Protein AF-A0A9Q0SEV5-F1 (afdb_monomer_lite)

pLDDT: mean 78.02, std 12.47, range [46.84, 89.12]

InterPro domains:
  IPR028156 RPA-interacting protein [PTHR31742] (22-67)
  IPR028159 RPA-interacting protein, C-terminal domain [PF14768] (21-65)

Radius of gyration: 15.85 Å; chains: 1; bounding box: 29×23×52 Å

Structure (mmCIF, N/CA/C/O backbone):
data_AF-A0A9Q0SEV5-F1
#
_entry.id   AF-A0A9Q0SEV5-F1
#
loop_
_atom_site.group_PDB
_atom_site.id
_atom_site.type_symbol
_atom_site.label_atom_id
_atom_site.label_alt_id
_atom_site.label_comp_id
_atom_site.label_asym_id
_atom_site.label_entity_id
_atom_site.label_seq_id
_atom_site.pdbx_PDB_ins_code
_atom_site.Cartn_x
_atom_site.Cartn_y
_atom_site.Cartn_z
_atom_site.occupancy
_atom_site.B_iso_or_equiv
_atom_site.auth_seq_id
_atom_site.auth_comp_id
_atom_site.auth_asym_id
_atom_site.auth_atom_id
_atom_site.pdbx_PDB_model_num
ATOM 1 N N . MET A 1 1 ? -5.381 13.512 39.828 1.00 46.84 1 MET A N 1
ATOM 2 C CA . MET A 1 1 ? -6.161 13.380 38.577 1.00 46.84 1 MET A CA 1
ATOM 3 C C . MET A 1 1 ? -5.295 13.792 37.383 1.00 46.84 1 MET A C 1
ATOM 5 O O . MET A 1 1 ? -5.456 14.890 36.871 1.00 46.84 1 MET A O 1
ATOM 9 N N . LYS A 1 2 ? -4.283 12.986 37.025 1.00 52.94 2 LYS A N 1
ATOM 10 C CA . LYS A 1 2 ? -3.411 13.206 35.841 1.00 52.94 2 LYS A CA 1
ATOM 11 C C . LYS A 1 2 ? -2.506 12.006 35.498 1.00 52.94 2 LYS A C 1
ATOM 13 O O . LYS A 1 2 ? -1.572 12.154 34.724 1.00 52.94 2 LYS A O 1
ATOM 18 N N . THR A 1 3 ? -2.768 10.834 36.071 1.00 49.31 3 THR A N 1
ATOM 19 C CA . THR A 1 3 ? -1.944 9.621 35.907 1.00 49.31 3 THR A CA 1
ATOM 20 C C . THR A 1 3 ? -2.675 8.499 35.169 1.00 49.31 3 THR A C 1
ATOM 22 O O . THR A 1 3 ? -2.024 7.617 34.626 1.00 49.31 3 THR A O 1
ATOM 25 N N . ASP A 1 4 ? -4.002 8.579 35.047 1.00 53.97 4 ASP A N 1
ATOM 26 C CA . ASP A 1 4 ? -4.823 7.506 34.463 1.00 53.97 4 ASP A CA 1
ATOM 27 C C . ASP A 1 4 ? -4.900 7.561 32.927 1.00 53.97 4 ASP A C 1
ATOM 29 O O . ASP A 1 4 ? -5.268 6.583 32.284 1.00 53.97 4 ASP A O 1
ATOM 33 N N . ILE A 1 5 ? -4.508 8.686 32.313 1.00 53.28 5 ILE A N 1
ATOM 34 C CA . ILE A 1 5 ? -4.507 8.831 30.849 1.00 53.28 5 ILE A CA 1
ATOM 35 C C . ILE A 1 5 ? -3.351 8.041 30.231 1.00 53.28 5 ILE A C 1
ATOM 37 O O . ILE A 1 5 ? -3.532 7.478 29.172 1.00 53.28 5 ILE A O 1
ATOM 41 N N . ILE A 1 6 ? -2.187 7.910 30.870 1.00 53.12 6 ILE A N 1
ATOM 42 C CA . ILE A 1 6 ? -1.033 7.247 30.227 1.00 53.12 6 ILE A CA 1
ATOM 43 C C . ILE A 1 6 ? -1.230 5.720 30.125 1.00 53.12 6 ILE A C 1
ATOM 45 O O . ILE A 1 6 ? -0.708 5.093 29.210 1.00 53.12 6 ILE A O 1
ATOM 49 N N . LEU A 1 7 ? -2.032 5.117 31.011 1.00 51.22 7 LEU A N 1
ATOM 50 C CA . LEU A 1 7 ? -2.231 3.661 31.070 1.00 51.22 7 LEU A CA 1
ATOM 51 C C . LEU A 1 7 ? -3.375 3.143 30.179 1.00 51.22 7 LEU A C 1
ATOM 53 O O . LEU A 1 7 ? -3.454 1.943 29.937 1.00 51.22 7 LEU A O 1
ATOM 57 N N . ALA A 1 8 ? -4.242 4.022 29.664 1.00 51.22 8 ALA A N 1
ATOM 58 C CA . ALA A 1 8 ? -5.347 3.641 28.774 1.00 51.22 8 ALA A CA 1
ATOM 59 C C . ALA A 1 8 ? -4.960 3.608 27.280 1.00 51.22 8 ALA A C 1
ATOM 61 O O . ALA A 1 8 ? -5.759 3.204 26.441 1.00 51.22 8 ALA A O 1
ATOM 62 N N . TRP A 1 9 ? -3.743 4.039 26.934 1.00 54.66 9 TRP A N 1
ATOM 63 C CA . TRP A 1 9 ? -3.273 4.193 25.551 1.00 54.66 9 TRP A CA 1
ATOM 64 C C . TRP A 1 9 ? -2.319 3.047 25.205 1.00 54.66 9 TRP A C 1
ATOM 66 O O . TRP A 1 9 ? -1.255 3.259 24.628 1.00 54.66 9 TRP A O 1
ATOM 76 N N . GLY A 1 10 ? -2.682 1.835 25.642 1.00 69.62 10 GLY A N 1
ATOM 77 C CA . GLY A 1 10 ? -1.966 0.597 25.343 1.00 69.62 10 GLY A CA 1
ATOM 78 C C . GLY A 1 10 ? -1.889 0.307 23.840 1.00 69.62 10 GLY A C 1
ATOM 79 O O . GLY A 1 10 ? -2.337 1.112 23.030 1.00 69.62 10 GLY A O 1
ATOM 80 N N . GLU A 1 11 ? -1.297 -0.840 23.500 1.00 63.06 11 GLU A N 1
ATOM 81 C CA . GLU A 1 11 ? -1.054 -1.453 22.174 1.00 63.06 11 GLU A CA 1
ATOM 82 C C . GLU A 1 11 ? -1.689 -0.779 20.936 1.00 63.06 11 GLU A C 1
ATOM 84 O O . GLU A 1 11 ? -0.967 -0.462 19.996 1.00 63.06 11 GLU A O 1
ATOM 89 N N . GLU A 1 12 ? -2.987 -0.470 20.938 1.00 66.06 12 GLU A N 1
ATOM 90 C CA . GLU A 1 12 ? -3.690 0.359 19.940 1.00 66.06 12 GLU A CA 1
ATOM 91 C C . GLU A 1 12 ? -2.963 1.663 19.538 1.00 66.06 12 GLU A C 1
ATOM 93 O O . GLU A 1 12 ? -2.887 2.004 18.354 1.00 66.06 12 GLU A O 1
ATOM 98 N N . PHE A 1 13 ? -2.414 2.416 20.497 1.00 70.31 13 PHE A N 1
ATOM 99 C CA . PHE A 1 13 ? -1.675 3.653 20.215 1.00 70.31 13 PHE A CA 1
ATOM 100 C C . PHE A 1 13 ? -0.319 3.368 19.555 1.00 70.31 13 PHE A C 1
ATOM 102 O O . PHE A 1 13 ? 0.079 4.079 18.630 1.00 70.31 13 PHE A O 1
ATOM 109 N N . LEU A 1 14 ? 0.363 2.297 19.979 1.00 71.44 14 LEU A N 1
ATOM 110 C CA . LEU A 1 14 ? 1.617 1.833 19.375 1.00 71.44 14 LEU A CA 1
ATOM 111 C C . LEU A 1 14 ? 1.389 1.341 17.939 1.00 71.44 14 LEU A C 1
ATOM 113 O O . LEU A 1 14 ? 2.168 1.674 17.043 1.00 71.44 14 LEU A O 1
ATOM 117 N N . ILE A 1 15 ? 0.289 0.622 17.699 1.00 70.44 15 ILE A N 1
ATOM 118 C CA . ILE A 1 15 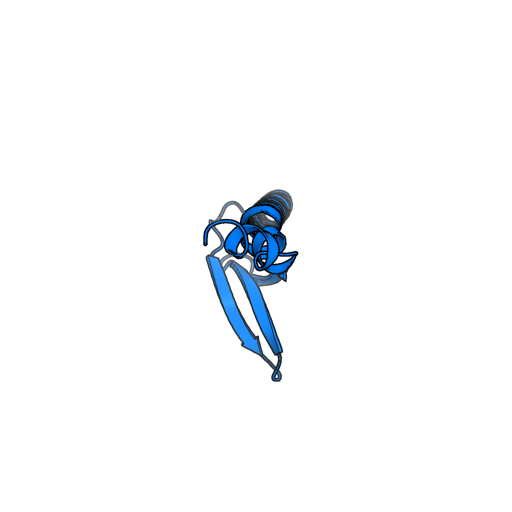? -0.114 0.178 16.362 1.00 70.44 15 ILE A CA 1
ATOM 119 C C . ILE A 1 15 ? -0.336 1.383 15.449 1.00 70.44 15 ILE A C 1
ATOM 121 O O . ILE A 1 15 ? 0.202 1.427 14.340 1.00 70.44 15 ILE A O 1
ATOM 125 N N . LYS A 1 16 ? -1.071 2.395 15.923 1.00 74.44 16 LYS A N 1
ATOM 126 C CA . LYS A 1 16 ? -1.423 3.549 15.092 1.00 74.44 16 LYS A CA 1
ATOM 127 C C . LYS A 1 16 ? -0.263 4.497 14.810 1.00 74.44 16 LYS A C 1
ATOM 129 O O . LYS A 1 16 ? -0.122 4.962 13.684 1.00 74.44 16 LYS A O 1
ATOM 134 N N . GLN A 1 17 ? 0.552 4.799 15.816 1.00 74.75 17 GLN A N 1
ATOM 135 C CA . GLN A 1 17 ? 1.583 5.831 15.691 1.00 74.75 17 GLN A CA 1
ATOM 136 C C . GLN A 1 17 ? 2.924 5.296 15.194 1.00 74.75 17 GLN A C 1
ATOM 138 O O . GLN A 1 17 ? 3.649 6.033 14.532 1.00 74.75 17 GLN A O 1
ATOM 143 N N . LEU A 1 18 ? 3.269 4.045 15.512 1.00 79.44 18 LEU A N 1
ATOM 144 C CA . LEU A 1 18 ? 4.580 3.485 15.183 1.00 79.44 18 LEU A CA 1
ATOM 145 C C . LEU A 1 18 ? 4.494 2.418 14.091 1.00 79.44 18 LEU A C 1
ATOM 147 O O . LEU A 1 18 ? 5.243 2.480 13.121 1.00 79.44 18 LEU A O 1
ATOM 151 N N . ILE A 1 19 ? 3.575 1.458 14.213 1.00 81.25 19 ILE A N 1
ATOM 152 C CA . ILE A 1 19 ? 3.543 0.292 13.314 1.00 81.25 19 ILE A CA 1
ATOM 153 C C . ILE A 1 19 ? 2.963 0.657 11.942 1.00 81.25 19 ILE A C 1
ATOM 155 O O . ILE A 1 19 ? 3.543 0.286 10.921 1.00 81.25 19 ILE A O 1
ATOM 159 N N . LEU A 1 20 ? 1.856 1.409 11.905 1.00 81.75 20 LEU A N 1
ATOM 160 C CA . LEU A 1 20 ? 1.203 1.831 10.659 1.00 81.75 20 LEU A CA 1
ATOM 161 C C . LEU A 1 20 ? 2.176 2.530 9.687 1.00 81.75 20 LEU A C 1
ATOM 163 O O . LEU A 1 20 ? 2.297 2.065 8.553 1.00 81.75 20 LEU A O 1
ATOM 167 N N . PRO A 1 21 ? 2.920 3.583 10.089 1.00 83.94 21 PRO A N 1
ATOM 168 C CA . PRO A 1 21 ? 3.872 4.246 9.197 1.00 83.94 21 PRO A CA 1
ATOM 169 C C . PRO A 1 21 ? 4.993 3.330 8.700 1.00 83.94 21 PRO A C 1
ATOM 171 O O . PRO A 1 21 ? 5.353 3.402 7.528 1.00 83.94 21 PRO A O 1
ATOM 174 N N . ILE A 1 22 ? 5.519 2.449 9.561 1.00 85.88 22 ILE A N 1
ATOM 175 C CA . ILE A 1 22 ? 6.578 1.497 9.188 1.00 85.88 22 ILE A CA 1
ATOM 176 C C . ILE A 1 22 ? 6.074 0.541 8.103 1.00 85.88 22 ILE A C 1
ATOM 178 O O . ILE A 1 22 ? 6.758 0.313 7.108 1.00 85.88 22 ILE A O 1
ATOM 182 N N . ARG A 1 23 ? 4.858 0.009 8.261 1.00 85.31 23 ARG A N 1
ATOM 183 C CA . ARG A 1 23 ? 4.242 -0.897 7.281 1.00 85.31 23 ARG A CA 1
ATOM 184 C C . ARG A 1 23 ? 3.934 -0.194 5.962 1.00 85.31 23 ARG A C 1
ATOM 186 O O . ARG A 1 23 ? 4.155 -0.777 4.907 1.00 85.31 23 ARG A O 1
ATOM 193 N N . LEU A 1 24 ? 3.472 1.056 6.019 1.00 85.69 24 LEU A N 1
ATOM 194 C CA . LEU A 1 24 ? 3.226 1.886 4.838 1.00 85.69 24 LEU A CA 1
ATOM 195 C C . LEU A 1 24 ? 4.514 2.169 4.056 1.00 85.69 24 LEU A C 1
ATOM 197 O O . LEU A 1 24 ? 4.522 2.037 2.834 1.00 85.69 24 LEU A O 1
ATOM 201 N N . ALA A 1 25 ? 5.595 2.528 4.755 1.00 86.19 25 ALA A N 1
ATOM 202 C CA . ALA A 1 25 ? 6.902 2.742 4.144 1.00 86.19 25 ALA A CA 1
ATOM 203 C C . ALA A 1 25 ? 7.433 1.451 3.504 1.00 86.19 25 ALA A C 1
ATOM 205 O O . ALA A 1 25 ? 7.792 1.462 2.333 1.00 86.19 25 ALA A O 1
ATOM 206 N N . GLY A 1 26 ? 7.373 0.324 4.224 1.00 86.62 26 GLY A N 1
ATOM 207 C CA . GLY A 1 26 ? 7.801 -0.974 3.697 1.00 86.62 26 GLY A CA 1
ATOM 208 C C . GLY A 1 26 ? 7.017 -1.418 2.459 1.00 86.62 26 GLY A C 1
ATOM 209 O O . GLY A 1 26 ? 7.620 -1.841 1.480 1.00 86.62 26 GLY A O 1
ATOM 210 N N . ALA A 1 27 ? 5.689 -1.258 2.451 1.00 85.38 27 ALA A N 1
ATOM 211 C CA . ALA A 1 27 ? 4.865 -1.579 1.281 1.00 85.38 27 ALA A CA 1
ATOM 212 C C . ALA A 1 27 ? 5.182 -0.676 0.075 1.00 85.38 27 ALA A C 1
ATOM 214 O O . ALA A 1 27 ? 5.109 -1.110 -1.074 1.00 85.38 27 ALA A O 1
ATOM 215 N N . HIS A 1 28 ? 5.536 0.587 0.324 1.00 84.88 28 HIS A N 1
ATOM 216 C CA . HIS A 1 28 ? 5.963 1.507 -0.726 1.00 84.88 28 HIS A CA 1
ATOM 217 C C . HIS A 1 28 ? 7.340 1.135 -1.299 1.00 84.88 28 HIS A C 1
ATOM 219 O O . HIS A 1 28 ? 7.522 1.187 -2.514 1.00 84.88 28 HIS A O 1
ATOM 225 N N . ASP A 1 29 ? 8.290 0.734 -0.453 1.00 88.25 29 ASP A N 1
ATOM 226 C CA . ASP A 1 29 ? 9.615 0.280 -0.888 1.00 88.25 29 ASP A CA 1
ATOM 227 C C . ASP A 1 29 ? 9.522 -1.036 -1.671 1.00 88.25 29 ASP A C 1
ATOM 229 O O . ASP A 1 29 ? 10.080 -1.142 -2.759 1.00 88.25 29 ASP A O 1
ATOM 233 N N . GLU A 1 30 ? 8.719 -1.998 -1.207 1.00 86.75 30 GLU A N 1
ATOM 234 C CA . GLU A 1 30 ? 8.481 -3.251 -1.934 1.00 86.75 30 GLU A CA 1
ATOM 235 C C . GLU A 1 30 ? 7.831 -2.998 -3.306 1.00 86.75 30 GLU A C 1
ATOM 237 O O . GLU A 1 30 ? 8.188 -3.615 -4.312 1.00 86.75 30 GLU A O 1
ATOM 242 N N . HIS A 1 31 ? 6.893 -2.051 -3.377 1.00 87.44 31 HIS A N 1
ATOM 243 C CA . HIS A 1 31 ? 6.307 -1.617 -4.641 1.00 87.44 31 HIS A CA 1
ATOM 244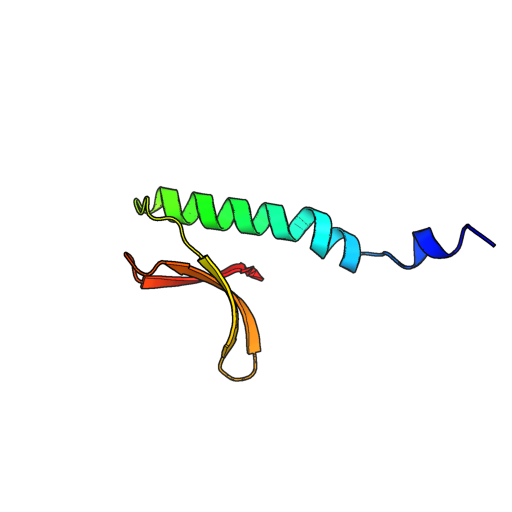 C C . HIS A 1 31 ? 7.357 -1.036 -5.603 1.00 87.44 31 HIS A C 1
ATOM 246 O O . HIS A 1 31 ? 7.320 -1.325 -6.805 1.00 87.44 31 HIS A O 1
ATOM 252 N N . LEU A 1 32 ? 8.297 -0.245 -5.077 1.00 86.88 32 LEU A N 1
ATOM 253 C CA . LEU A 1 32 ? 9.394 0.335 -5.845 1.00 86.88 32 LEU A CA 1
ATOM 254 C C . LEU A 1 32 ? 10.383 -0.734 -6.329 1.00 86.88 32 LEU A C 1
ATOM 256 O O . LEU A 1 32 ? 10.800 -0.688 -7.488 1.00 86.88 32 LEU A O 1
ATOM 260 N N . ASP A 1 33 ? 10.702 -1.720 -5.489 1.00 88.00 33 ASP A N 1
ATOM 261 C CA . ASP A 1 33 ? 11.587 -2.845 -5.821 1.00 88.00 33 ASP A CA 1
ATOM 262 C C . ASP A 1 33 ? 11.031 -3.711 -6.960 1.00 88.00 33 ASP A C 1
ATOM 264 O O . ASP A 1 33 ? 11.786 -4.266 -7.761 1.00 88.00 33 ASP A O 1
ATOM 268 N N . ARG A 1 34 ? 9.703 -3.754 -7.120 1.00 87.31 34 ARG A N 1
ATOM 269 C CA . ARG A 1 34 ? 9.036 -4.381 -8.276 1.00 87.31 34 ARG A CA 1
ATOM 270 C C . ARG A 1 34 ? 9.179 -3.578 -9.576 1.00 87.31 34 ARG A C 1
ATOM 272 O O . ARG A 1 34 ? 8.695 -4.008 -10.621 1.00 87.31 34 ARG A O 1
ATOM 279 N N . GLY A 1 35 ? 9.835 -2.418 -9.535 1.00 88.69 35 GLY A N 1
ATOM 280 C CA . GLY A 1 35 ? 10.163 -1.588 -10.693 1.00 88.69 35 GLY A CA 1
ATOM 281 C C . GLY A 1 35 ? 9.113 -0.534 -11.046 1.00 88.69 35 GLY A C 1
ATOM 282 O O . GLY A 1 35 ? 9.309 0.218 -12.006 1.00 88.69 35 GLY A O 1
ATOM 283 N N . CYS A 1 36 ? 8.018 -0.431 -10.286 1.00 87.81 36 CYS A N 1
ATOM 284 C CA . CYS A 1 36 ? 7.018 0.612 -10.489 1.00 87.81 36 CYS A CA 1
ATOM 285 C C . CYS A 1 36 ? 7.436 1.888 -9.745 1.00 87.81 36 CYS A C 1
ATOM 287 O O . CYS A 1 36 ? 7.630 1.885 -8.535 1.00 87.81 36 CYS A O 1
ATOM 289 N N . ARG A 1 37 ? 7.596 2.994 -10.479 1.00 87.56 37 ARG A N 1
ATOM 290 C CA . ARG A 1 37 ? 8.011 4.299 -9.918 1.00 87.56 37 ARG A CA 1
ATOM 291 C C . ARG A 1 37 ? 6.853 5.267 -9.716 1.00 87.56 37 ARG A C 1
ATOM 293 O O . ARG A 1 37 ? 7.056 6.411 -9.311 1.00 87.56 37 ARG A O 1
ATOM 300 N N . SER A 1 38 ? 5.651 4.829 -10.058 1.00 86.81 38 SER A N 1
ATOM 301 C CA . SER A 1 38 ? 4.441 5.600 -9.850 1.00 86.81 38 SER A CA 1
ATOM 302 C C . SER A 1 38 ? 4.153 5.709 -8.365 1.00 86.81 38 SER A C 1
ATOM 304 O O . SER A 1 38 ? 4.481 4.816 -7.594 1.00 86.81 38 SER A O 1
ATOM 306 N N . LYS A 1 39 ? 3.529 6.812 -7.951 1.00 84.75 39 LYS A N 1
ATOM 307 C CA . LYS A 1 39 ? 3.157 6.996 -6.551 1.00 84.75 39 LYS A CA 1
ATOM 308 C C . LYS A 1 39 ? 1.880 6.196 -6.256 1.00 84.75 39 LYS A C 1
ATOM 310 O O . LYS A 1 39 ? 0.818 6.597 -6.745 1.00 84.75 39 LYS A O 1
ATOM 315 N N . PRO A 1 40 ? 1.937 5.117 -5.458 1.00 87.44 40 PRO A N 1
ATOM 316 C CA . PRO A 1 40 ? 0.741 4.386 -5.078 1.00 87.44 40 PRO A CA 1
ATOM 317 C C . PRO A 1 40 ? -0.107 5.214 -4.100 1.00 87.44 40 PRO A C 1
ATOM 319 O O . PRO A 1 40 ? 0.372 6.137 -3.431 1.00 87.44 40 PRO A O 1
ATOM 322 N N . LYS A 1 41 ? -1.395 4.886 -4.019 1.00 87.62 41 LYS A N 1
ATOM 323 C CA . LYS A 1 41 ? -2.344 5.462 -3.063 1.00 87.62 41 LYS A CA 1
ATOM 324 C C . LYS A 1 41 ? -2.637 4.449 -1.969 1.00 87.62 41 LYS A C 1
ATOM 326 O O . LYS A 1 41 ? -2.731 3.260 -2.244 1.00 87.62 41 LYS A O 1
ATOM 331 N N . PHE A 1 42 ? -2.845 4.937 -0.754 1.00 85.69 42 PHE A N 1
ATOM 332 C CA . PHE A 1 42 ? -3.328 4.117 0.349 1.00 85.69 42 PHE A CA 1
ATOM 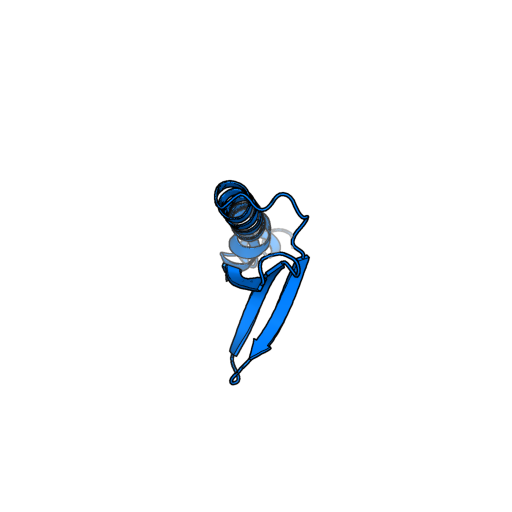333 C C . PHE A 1 42 ? -4.804 4.417 0.600 1.00 85.69 42 PHE A C 1
ATOM 335 O O . PHE A 1 42 ? -5.189 5.588 0.661 1.00 85.69 42 PHE A O 1
ATOM 342 N N . CYS A 1 43 ? -5.629 3.382 0.729 1.00 85.88 43 CYS A N 1
ATOM 343 C CA . CYS A 1 43 ? -7.054 3.522 1.021 1.00 85.88 43 CYS A CA 1
ATOM 344 C C . CYS A 1 43 ? -7.539 2.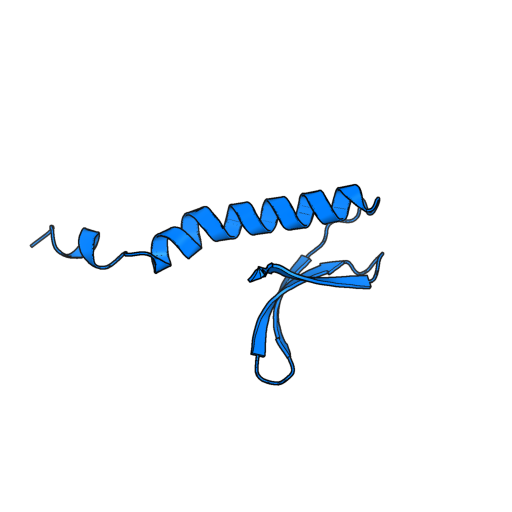423 1.966 1.00 85.88 43 CYS A C 1
ATOM 346 O O . CYS A 1 43 ? -7.047 1.301 1.934 1.00 85.88 43 CYS A O 1
ATOM 348 N N . ILE A 1 44 ? -8.512 2.748 2.815 1.00 88.75 44 ILE A N 1
ATOM 349 C CA . ILE A 1 44 ? -9.238 1.746 3.598 1.00 88.75 44 ILE A CA 1
ATOM 350 C C . ILE A 1 44 ? -10.457 1.347 2.778 1.00 88.75 44 ILE A C 1
ATOM 352 O O . ILE A 1 44 ? -11.253 2.209 2.404 1.00 88.75 44 ILE A O 1
ATOM 356 N N . GLU A 1 45 ? -10.608 0.056 2.505 1.00 88.19 45 GLU A N 1
ATOM 357 C CA . GLU A 1 45 ? -11.764 -0.474 1.785 1.00 88.19 45 GLU A CA 1
ATOM 358 C C . GLU A 1 45 ? -12.330 -1.703 2.491 1.00 88.19 45 GLU A C 1
ATOM 360 O O . GLU A 1 45 ? -11.617 -2.440 3.172 1.00 88.19 45 GLU A O 1
ATOM 365 N N . THR A 1 46 ? -13.627 -1.941 2.296 1.00 89.06 46 THR A N 1
ATOM 366 C CA . THR A 1 46 ? -14.296 -3.163 2.742 1.00 89.06 46 THR A CA 1
ATOM 367 C C . THR A 1 46 ? -14.571 -4.045 1.533 1.00 89.06 46 THR A C 1
ATOM 369 O O . THR A 1 46 ? -15.321 -3.657 0.636 1.00 89.06 46 THR A O 1
ATOM 372 N N . ARG A 1 47 ? -13.986 -5.243 1.498 1.00 85.06 47 ARG A N 1
ATOM 373 C CA . ARG A 1 47 ? -14.197 -6.238 0.435 1.00 85.06 47 ARG A CA 1
ATOM 374 C C . ARG A 1 47 ? -14.522 -7.585 1.063 1.00 85.06 47 ARG A C 1
ATOM 376 O O . ARG A 1 47 ? -13.900 -7.977 2.041 1.00 85.06 47 ARG A O 1
ATOM 383 N N . PHE A 1 48 ? -15.528 -8.280 0.528 1.00 86.69 48 PHE A N 1
ATOM 384 C CA . PHE A 1 48 ? -16.003 -9.569 1.062 1.00 86.69 48 PHE A CA 1
ATOM 385 C C . PHE A 1 48 ? -16.360 -9.536 2.563 1.00 86.69 48 PHE A C 1
ATOM 387 O O . PHE A 1 48 ? -16.214 -10.529 3.267 1.00 86.69 48 PHE A O 1
ATOM 394 N N . GLY A 1 49 ? -16.814 -8.379 3.062 1.00 89.12 49 GLY A N 1
ATOM 395 C CA . GLY A 1 49 ? -17.128 -8.175 4.481 1.00 89.12 49 GLY A CA 1
ATOM 396 C C . GLY A 1 49 ? -15.915 -7.926 5.386 1.00 89.12 49 GLY A C 1
ATOM 397 O O . GLY A 1 49 ? -16.096 -7.788 6.591 1.00 89.12 49 GLY A O 1
ATOM 398 N N . LEU A 1 50 ? -14.703 -7.831 4.831 1.00 85.62 50 LEU A N 1
ATOM 399 C CA . LEU A 1 50 ? -13.473 -7.532 5.562 1.00 85.62 50 LEU A CA 1
ATOM 400 C C . LEU A 1 50 ? -13.002 -6.113 5.245 1.00 85.62 50 LEU A C 1
ATOM 402 O O . LEU A 1 50 ? -12.850 -5.761 4.076 1.00 85.62 50 LEU A O 1
ATOM 406 N N . THR A 1 51 ? -12.769 -5.306 6.281 1.00 88.50 51 THR A N 1
ATOM 407 C CA . THR A 1 51 ? -12.196 -3.960 6.152 1.00 88.50 51 THR A CA 1
ATOM 408 C C . THR A 1 51 ? -10.696 -4.030 6.371 1.00 88.50 51 THR A C 1
ATOM 410 O O . THR A 1 51 ? -10.264 -4.480 7.428 1.00 88.50 51 THR A O 1
ATOM 413 N N . ALA A 1 52 ? -9.923 -3.565 5.393 1.00 87.44 52 ALA A N 1
ATOM 414 C CA . ALA A 1 52 ? -8.467 -3.565 5.446 1.00 87.44 52 ALA A CA 1
ATOM 415 C C . ALA A 1 52 ? -7.895 -2.278 4.840 1.00 87.44 52 ALA A C 1
ATOM 417 O O . ALA A 1 52 ? -8.568 -1.567 4.084 1.00 87.44 52 ALA A O 1
ATOM 418 N N . LEU A 1 53 ? -6.646 -1.974 5.186 1.00 86.94 53 LEU A N 1
ATOM 419 C CA . LEU A 1 53 ? -5.873 -0.913 4.549 1.00 86.94 53 LEU A CA 1
ATOM 420 C C . LEU A 1 53 ? -5.156 -1.485 3.325 1.00 86.94 53 LEU A C 1
ATOM 422 O O . LEU A 1 53 ? -4.415 -2.456 3.439 1.00 86.94 53 LEU A O 1
ATOM 426 N N . PHE A 1 54 ? -5.333 -0.859 2.169 1.00 85.88 54 PHE A N 1
ATOM 427 C CA . PHE A 1 54 ? -4.767 -1.297 0.900 1.00 85.88 54 PHE A CA 1
ATOM 428 C C . PHE A 1 54 ? -3.760 -0.296 0.348 1.00 85.88 54 PHE A C 1
ATOM 430 O O . PHE A 1 54 ? -3.928 0.917 0.496 1.00 85.88 54 PHE A O 1
ATOM 437 N N . ILE A 1 55 ? -2.752 -0.819 -0.350 1.00 86.25 55 ILE A N 1
ATOM 438 C CA . ILE A 1 55 ? -1.933 -0.068 -1.301 1.00 86.25 55 ILE A CA 1
ATOM 439 C C . ILE A 1 55 ? -2.466 -0.326 -2.712 1.00 86.25 55 ILE A C 1
ATOM 441 O O . ILE A 1 55 ? -2.659 -1.471 -3.118 1.00 86.25 55 ILE A O 1
ATOM 445 N N . VAL A 1 56 ? -2.736 0.749 -3.449 1.00 87.06 56 VAL A N 1
ATOM 446 C CA . VAL A 1 56 ? -3.324 0.709 -4.788 1.00 87.06 56 VAL A CA 1
ATOM 447 C C . VAL A 1 56 ? -2.445 1.486 -5.752 1.00 87.06 56 VAL A C 1
ATOM 449 O O . VAL A 1 56 ? -2.248 2.693 -5.596 1.00 87.06 56 VAL A O 1
ATOM 452 N N . CYS A 1 57 ? -1.960 0.810 -6.789 1.00 88.38 57 CYS A N 1
ATOM 453 C CA . CYS A 1 57 ? -1.275 1.450 -7.907 1.00 88.38 57 CYS A CA 1
ATOM 454 C C . CYS A 1 57 ? -2.007 1.155 -9.215 1.00 88.38 57 CYS A C 1
ATOM 456 O O . CYS A 1 57 ? -2.179 -0.002 -9.591 1.00 88.38 57 CYS A O 1
ATOM 458 N N . GLN A 1 58 ? -2.433 2.207 -9.918 1.00 83.12 58 GLN A N 1
ATOM 459 C CA . GLN A 1 58 ? -3.190 2.073 -11.167 1.00 83.12 58 GLN A CA 1
ATOM 460 C C . GLN A 1 58 ? -2.314 1.615 -12.341 1.00 83.12 58 GLN A C 1
ATOM 462 O O . GLN A 1 58 ? -2.823 0.968 -13.250 1.00 83.12 58 GLN A O 1
ATOM 467 N N . ASP A 1 59 ? -1.008 1.883 -12.295 1.00 84.44 59 ASP A N 1
ATOM 468 C CA . ASP A 1 59 ? -0.109 1.625 -13.425 1.00 84.44 59 ASP A CA 1
ATOM 469 C C . ASP A 1 59 ? 0.359 0.169 -13.502 1.00 84.44 59 ASP A C 1
ATOM 471 O O . ASP A 1 59 ? 0.547 -0.364 -14.592 1.00 84.44 59 ASP A O 1
ATOM 475 N N . CYS A 1 60 ? 0.508 -0.508 -12.361 1.00 85.31 60 CYS A N 1
ATOM 476 C CA . CYS A 1 60 ? 0.853 -1.933 -12.318 1.00 85.31 60 CYS A CA 1
ATOM 477 C C . CYS A 1 60 ? -0.264 -2.814 -11.743 1.00 85.31 60 CYS A C 1
ATOM 479 O O . CYS A 1 60 ? -0.051 -4.001 -11.514 1.00 85.31 60 CYS A O 1
ATOM 481 N N . SER A 1 61 ? -1.454 -2.244 -11.511 1.00 71.44 61 SER A N 1
ATOM 482 C CA . SER A 1 61 ? -2.604 -2.929 -10.899 1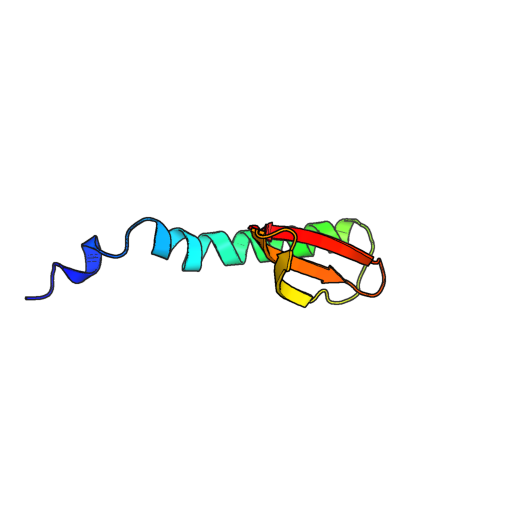.00 71.44 61 SER A CA 1
ATOM 483 C C . SER A 1 61 ? -2.286 -3.610 -9.557 1.00 71.44 61 SER A C 1
ATOM 485 O O . SER A 1 61 ? -2.960 -4.565 -9.172 1.00 71.44 61 SER A O 1
ATOM 487 N N . ALA A 1 62 ? -1.266 -3.130 -8.833 1.00 70.31 62 ALA A N 1
ATOM 488 C CA . ALA A 1 62 ? -0.929 -3.650 -7.514 1.00 70.31 62 ALA A CA 1
ATOM 489 C C . ALA A 1 62 ? -2.052 -3.310 -6.525 1.00 70.31 62 ALA A C 1
ATOM 491 O O . ALA A 1 62 ? -2.428 -2.142 -6.386 1.00 70.31 62 ALA A O 1
ATOM 492 N N . PHE A 1 63 ? -2.575 -4.345 -5.868 1.00 67.44 63 PHE A N 1
ATOM 493 C CA . PHE A 1 63 ? -3.626 -4.259 -4.863 1.00 67.44 63 PHE A CA 1
ATOM 494 C C . PHE A 1 63 ? -3.298 -5.223 -3.721 1.00 67.44 63 PHE A C 1
ATOM 496 O O . PHE A 1 63 ? -3.581 -6.418 -3.811 1.00 67.44 63 PHE A O 1
ATOM 503 N N . GLU A 1 64 ? -2.663 -4.712 -2.669 1.00 72.31 64 GLU A N 1
ATOM 504 C CA . GLU A 1 64 ? -2.164 -5.538 -1.564 1.00 72.31 64 GLU A CA 1
ATOM 505 C C . GLU A 1 64 ? -2.657 -5.033 -0.212 1.00 72.31 64 GLU A C 1
ATOM 507 O O . GLU A 1 64 ? -2.829 -3.830 -0.002 1.00 72.31 64 GLU A O 1
ATOM 512 N N . VAL A 1 65 ? -2.908 -5.979 0.696 1.00 74.62 65 VAL A N 1
ATOM 513 C CA . VAL A 1 65 ? -3.332 -5.706 2.072 1.00 74.62 65 VAL A CA 1
ATOM 514 C C . VAL A 1 65 ? -2.116 -5.293 2.891 1.00 74.62 65 VAL A C 1
ATOM 516 O O . VAL A 1 65 ? -1.141 -6.034 2.987 1.00 74.62 65 VAL A O 1
ATOM 519 N N . VAL A 1 66 ? -2.193 -4.121 3.512 1.00 69.56 66 VAL A N 1
ATOM 520 C CA . VAL A 1 66 ? -1.152 -3.585 4.390 1.00 69.56 66 VAL A CA 1
ATOM 521 C C . VAL A 1 66 ? -1.382 -4.055 5.829 1.00 69.56 66 VAL A C 1
ATOM 523 O O . VAL A 1 66 ? -0.434 -4.570 6.433 1.00 69.56 66 VAL A O 1
ATOM 526 N N . ILE A 1 67 ? -2.612 -3.902 6.353 1.00 66.00 67 ILE A N 1
ATOM 527 C CA . ILE A 1 67 ? -3.099 -4.297 7.698 1.00 66.00 67 ILE A CA 1
ATOM 528 C C . ILE A 1 67 ? -4.575 -4.691 7.611 1.00 66.00 67 ILE A C 1
ATOM 530 O O . ILE A 1 67 ? -5.318 -3.994 6.875 1.00 66.00 67 ILE A O 1
#

Sequence (67 aa):
MKTDIILAWGEEFLIKQLILPIRLAGAHDEHLDRGCRSKPKFCIETRFGLTALFIVCQDCSAFEVVI

Organism: Salix viminalis (NCBI:txid40686)

Foldseek 3Di:
DPPVVVVVCPPVVCCPPPVLVVLVVVVQVVVVVVVDPDDWDWDWDADPNDTFIWTADPVVRDTDGSD

Secondary structure (DSSP, 8-state):
--SHHHHSS-THHHIIII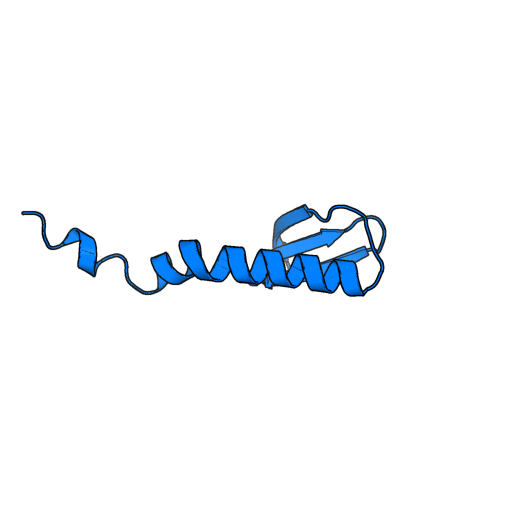IHHHHHHHHHHHHHHTT--S--EEEEEEETTEEEEEEEETTTTEEEE--